Protein AF-A0A960JCK6-F1 (afdb_monomer)

Radius of gyration: 16.98 Å; Cα contacts (8 Å, |Δi|>4): 21; chains: 1; bounding box: 39×39×42 Å

Mean predicted aligned error: 6.59 Å

Structure (mmCIF, N/CA/C/O backbone):
data_AF-A0A960JCK6-F1
#
_entry.id   AF-A0A960JCK6-F1
#
loop_
_atom_site.group_PDB
_atom_site.id
_atom_site.type_symbol
_atom_site.label_atom_id
_atom_site.label_alt_id
_atom_site.label_comp_id
_atom_site.label_asym_id
_atom_site.label_entity_id
_atom_site.label_seq_id
_atom_site.pdbx_PDB_ins_code
_atom_site.Cartn_x
_atom_site.Cartn_y
_atom_site.Cartn_z
_atom_site.occupancy
_atom_site.B_iso_or_equiv
_atom_site.auth_seq_id
_atom_site.auth_comp_id
_atom_site.auth_asym_id
_atom_site.auth_atom_id
_atom_site.pdbx_PDB_model_num
ATOM 1 N N . GLY A 1 1 ? 5.271 -8.496 2.445 1.00 54.75 1 GLY A N 1
ATOM 2 C CA . GLY A 1 1 ? 4.261 -7.674 1.749 1.00 54.75 1 GLY A CA 1
ATOM 3 C C . GLY A 1 1 ? 3.619 -6.722 2.736 1.00 54.75 1 GLY A C 1
ATOM 4 O O . GLY A 1 1 ? 3.195 -7.173 3.793 1.00 54.75 1 GLY A O 1
ATOM 5 N N . GLY A 1 2 ? 3.574 -5.426 2.420 1.00 64.94 2 GLY A N 1
ATOM 6 C CA . GLY A 1 2 ? 3.132 -4.373 3.348 1.00 64.94 2 GLY A CA 1
ATOM 7 C C . GLY A 1 2 ? 1.723 -4.551 3.928 1.00 64.94 2 GLY A C 1
ATOM 8 O O . GLY A 1 2 ? 1.446 -4.055 5.013 1.00 64.94 2 GLY A O 1
ATOM 9 N N . PHE A 1 3 ? 0.857 -5.324 3.264 1.00 74.56 3 PHE A N 1
ATOM 10 C CA . PHE A 1 3 ? -0.525 -5.545 3.699 1.00 74.56 3 PHE A CA 1
ATOM 11 C C . PHE A 1 3 ? -0.650 -6.280 5.047 1.00 74.56 3 PHE A C 1
ATOM 13 O O . PHE A 1 3 ? -1.605 -6.036 5.779 1.00 74.56 3 PHE A O 1
ATOM 20 N N . LEU A 1 4 ? 0.310 -7.148 5.395 1.00 80.81 4 LEU A N 1
ATOM 21 C CA . LEU A 1 4 ? 0.313 -7.886 6.667 1.00 80.81 4 LEU A CA 1
ATOM 22 C C . LEU A 1 4 ? 0.903 -7.075 7.827 1.00 80.81 4 LEU A C 1
ATOM 24 O O . LEU A 1 4 ? 0.670 -7.412 8.985 1.00 80.81 4 LEU A O 1
ATOM 28 N N . ILE A 1 5 ? 1.631 -5.994 7.531 1.00 83.44 5 ILE A N 1
ATOM 29 C CA . ILE A 1 5 ? 2.312 -5.181 8.546 1.00 83.44 5 ILE A CA 1
ATOM 30 C C . ILE A 1 5 ? 1.287 -4.488 9.450 1.00 83.44 5 ILE A C 1
ATOM 32 O O . ILE A 1 5 ? 1.432 -4.509 10.668 1.00 83.44 5 ILE A O 1
ATOM 36 N N . VAL A 1 6 ? 0.217 -3.921 8.879 1.00 84.94 6 VAL A N 1
ATOM 37 C CA . VAL A 1 6 ? -0.813 -3.219 9.664 1.00 84.94 6 VAL A CA 1
ATOM 38 C C . VAL A 1 6 ? -1.574 -4.171 10.601 1.00 84.94 6 VAL A C 1
ATOM 40 O O . VAL A 1 6 ? -1.620 -3.878 11.795 1.00 84.94 6 VAL A O 1
ATOM 43 N N . PRO A 1 7 ? -2.130 -5.316 10.144 1.00 80.69 7 PRO A N 1
ATOM 44 C CA . PRO A 1 7 ? -2.748 -6.291 11.041 1.00 80.69 7 PRO A CA 1
ATOM 45 C C . PRO A 1 7 ? -1.791 -6.812 12.114 1.00 80.69 7 PRO A C 1
ATOM 47 O O . PRO A 1 7 ? -2.201 -6.923 13.262 1.00 80.69 7 PRO A O 1
ATOM 50 N N . ALA A 1 8 ? -0.524 -7.081 11.776 1.00 86.00 8 ALA A N 1
ATOM 51 C CA . ALA A 1 8 ? 0.463 -7.541 12.750 1.00 86.00 8 ALA A CA 1
ATOM 52 C C . ALA A 1 8 ? 0.708 -6.494 13.850 1.00 86.00 8 ALA A C 1
ATOM 54 O O . ALA A 1 8 ? 0.645 -6.822 15.031 1.00 86.00 8 ALA A O 1
ATOM 55 N N . LEU A 1 9 ? 0.905 -5.221 13.491 1.00 82.19 9 LEU A N 1
ATOM 56 C CA . LEU A 1 9 ? 1.104 -4.142 14.468 1.00 82.19 9 LEU A CA 1
ATOM 57 C C . LEU A 1 9 ? -0.139 -3.888 15.336 1.00 82.19 9 LEU A C 1
ATOM 59 O O . LEU A 1 9 ? -0.013 -3.598 16.523 1.00 82.19 9 LEU A O 1
ATOM 63 N N . VAL A 1 10 ? -1.341 -4.006 14.769 1.00 84.62 10 VAL A N 1
ATOM 64 C CA . VAL A 1 10 ? -2.588 -3.778 15.514 1.00 84.62 10 VAL A CA 1
ATOM 65 C C . VAL A 1 10 ? -2.921 -4.959 16.428 1.00 84.62 10 VAL A C 1
ATOM 67 O O . VAL A 1 10 ? -3.255 -4.751 17.589 1.00 84.62 10 VAL A O 1
ATOM 70 N N . LEU A 1 11 ? -2.838 -6.193 15.924 1.00 84.44 11 LEU A N 1
ATOM 71 C CA . LEU A 1 11 ? -3.265 -7.391 16.654 1.00 84.44 11 LEU A CA 1
ATOM 72 C C . LEU A 1 11 ? -2.204 -7.904 17.632 1.00 84.44 11 LEU A C 1
ATOM 74 O O . LEU A 1 11 ? -2.568 -8.417 18.683 1.00 84.44 11 LEU A O 1
ATOM 78 N N . LEU A 1 12 ? -0.914 -7.781 17.297 1.00 86.75 12 LEU A N 1
ATOM 79 C CA . LEU A 1 12 ? 0.179 -8.312 18.122 1.00 86.75 12 LEU A CA 1
ATOM 80 C C . LEU A 1 12 ? 0.794 -7.246 19.029 1.00 86.75 12 LEU A C 1
ATOM 82 O O . LEU A 1 12 ? 1.090 -7.530 20.183 1.00 86.75 12 LEU A O 1
ATOM 86 N N . ALA A 1 13 ? 0.991 -6.026 18.519 1.00 83.62 13 ALA A N 1
ATOM 87 C CA . ALA A 1 13 ? 1.618 -4.941 19.280 1.00 83.62 13 ALA A CA 1
ATOM 88 C C . ALA A 1 13 ? 0.604 -3.982 19.935 1.00 83.62 13 ALA A C 1
ATOM 90 O O . ALA A 1 13 ? 1.010 -3.058 20.636 1.00 83.62 13 ALA A O 1
ATOM 91 N N . GLY A 1 14 ? -0.703 -4.178 19.713 1.00 82.00 14 GLY A N 1
ATOM 92 C CA . GLY A 1 14 ? -1.766 -3.376 20.334 1.00 82.00 14 GLY A CA 1
ATOM 93 C C . GLY A 1 14 ? -1.755 -1.897 19.934 1.00 82.00 14 GLY A C 1
ATOM 94 O O . GLY A 1 14 ? -2.325 -1.060 20.633 1.00 82.00 14 GLY A O 1
ATOM 95 N N . ILE A 1 15 ? -1.083 -1.548 18.833 1.00 84.19 15 ILE A N 1
ATOM 96 C CA . ILE A 1 15 ? -0.932 -0.159 18.400 1.00 84.19 15 ILE A CA 1
ATOM 97 C C . ILE A 1 15 ? -2.224 0.307 17.729 1.00 84.19 15 ILE A C 1
ATOM 99 O O . ILE A 1 15 ? -2.820 -0.393 16.909 1.00 84.19 15 ILE A O 1
ATOM 103 N N . ASP A 1 16 ? -2.617 1.541 18.033 1.00 85.12 16 ASP A N 1
ATOM 104 C CA . ASP A 1 16 ? -3.740 2.216 17.394 1.00 85.12 16 ASP A CA 1
ATOM 105 C C . ASP A 1 16 ? -3.679 2.125 15.862 1.00 85.12 16 ASP A C 1
ATOM 107 O O . ASP A 1 16 ? -2.649 2.416 15.244 1.00 85.12 16 ASP A O 1
ATOM 111 N N . THR A 1 17 ? -4.805 1.786 15.225 1.00 81.69 17 THR A N 1
ATOM 112 C CA . THR A 1 17 ? -4.846 1.503 13.776 1.00 81.69 17 THR A CA 1
ATOM 113 C C . THR A 1 17 ? -4.312 2.677 12.948 1.00 81.69 17 THR A C 1
ATOM 115 O O . THR A 1 17 ? -3.588 2.465 11.979 1.00 81.69 17 THR A O 1
ATOM 118 N N . LYS A 1 18 ? -4.595 3.926 13.346 1.00 81.19 18 LYS A N 1
ATOM 119 C CA . LYS A 1 18 ? -4.090 5.123 12.647 1.00 81.19 18 LYS A CA 1
ATOM 120 C C . LYS A 1 18 ? -2.560 5.228 12.689 1.00 81.19 18 LYS A C 1
ATOM 122 O O . LYS A 1 18 ? -1.94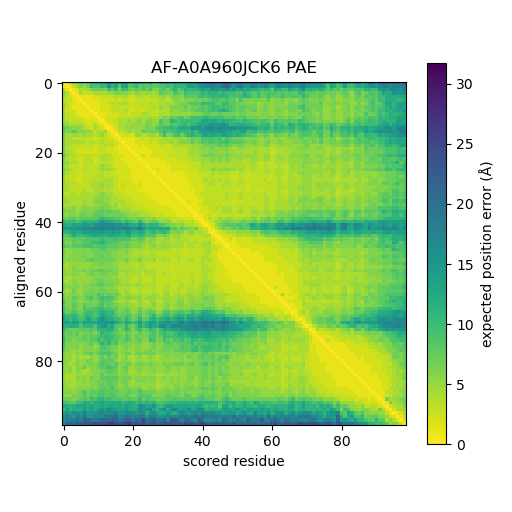3 5.548 11.676 1.00 81.19 18 LYS A O 1
ATOM 127 N N . LYS A 1 19 ? -1.947 4.930 13.839 1.00 86.38 19 LYS A N 1
ATOM 128 C CA . LYS A 1 19 ? -0.485 4.961 14.013 1.00 86.38 19 LYS A CA 1
ATOM 129 C C . LYS A 1 19 ? 0.180 3.818 13.246 1.00 86.38 19 LYS A C 1
ATOM 131 O O . LYS A 1 19 ? 1.171 4.043 12.556 1.00 86.38 19 LYS A O 1
ATOM 136 N N . ALA A 1 20 ? -0.407 2.621 13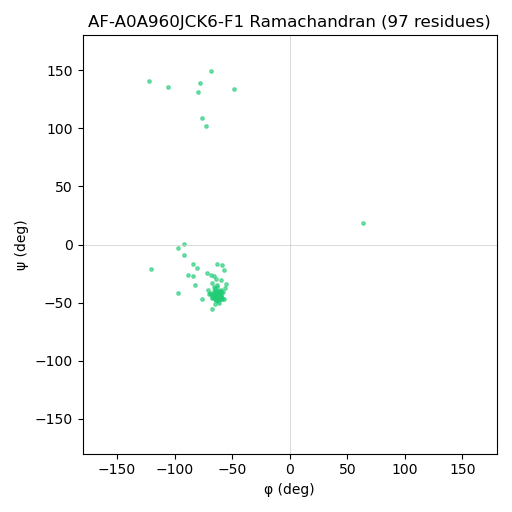.307 1.00 87.12 20 ALA A N 1
ATOM 137 C CA . ALA A 1 20 ? 0.070 1.452 12.571 1.00 87.12 20 ALA A CA 1
ATOM 138 C C . ALA A 1 20 ? 0.066 1.685 11.049 1.00 87.12 20 ALA A C 1
ATOM 140 O O . ALA A 1 20 ? 1.035 1.341 10.371 1.00 87.12 20 ALA A O 1
ATOM 141 N N . VAL A 1 21 ? -0.980 2.329 10.516 1.00 85.81 21 VAL A N 1
ATOM 142 C CA . VAL A 1 21 ? -1.041 2.712 9.096 1.00 85.81 21 VAL A CA 1
ATOM 143 C C . VAL A 1 21 ? 0.090 3.679 8.743 1.00 85.81 21 VAL A C 1
ATOM 145 O O . VAL A 1 21 ? 0.836 3.399 7.808 1.00 85.81 21 VAL A O 1
ATOM 148 N N . GLY A 1 22 ? 0.285 4.756 9.511 1.00 86.56 22 GLY A N 1
ATOM 149 C CA . GLY A 1 22 ? 1.366 5.720 9.261 1.00 86.56 22 GLY A CA 1
ATOM 150 C C . GLY A 1 22 ? 2.760 5.080 9.248 1.00 86.56 22 GLY A C 1
ATOM 151 O O . GLY A 1 22 ? 3.525 5.286 8.308 1.00 86.56 22 GLY A O 1
ATOM 152 N N . ALA A 1 23 ? 3.061 4.232 10.236 1.00 88.75 23 ALA A N 1
ATOM 153 C CA . ALA A 1 23 ? 4.330 3.504 10.296 1.00 88.75 23 ALA A CA 1
ATOM 154 C C . ALA A 1 23 ? 4.516 2.561 9.093 1.00 88.75 23 ALA A C 1
ATOM 156 O O . ALA A 1 23 ? 5.588 2.519 8.488 1.00 88.75 23 ALA A O 1
ATOM 157 N N . SER A 1 24 ? 3.459 1.843 8.700 1.00 87.62 24 SER A N 1
ATOM 158 C CA . SER A 1 24 ? 3.510 0.937 7.548 1.00 87.62 24 SER A CA 1
ATOM 159 C C . SER A 1 24 ? 3.772 1.668 6.230 1.00 87.62 24 SER A C 1
ATOM 161 O O . SER A 1 24 ? 4.524 1.158 5.405 1.00 87.62 24 SER A O 1
ATOM 163 N N . LEU A 1 25 ? 3.223 2.876 6.045 1.00 89.69 25 LEU A N 1
ATOM 164 C CA . LEU A 1 25 ? 3.456 3.684 4.846 1.00 89.69 25 LEU A CA 1
ATOM 165 C C . LEU A 1 25 ? 4.930 4.077 4.718 1.00 89.69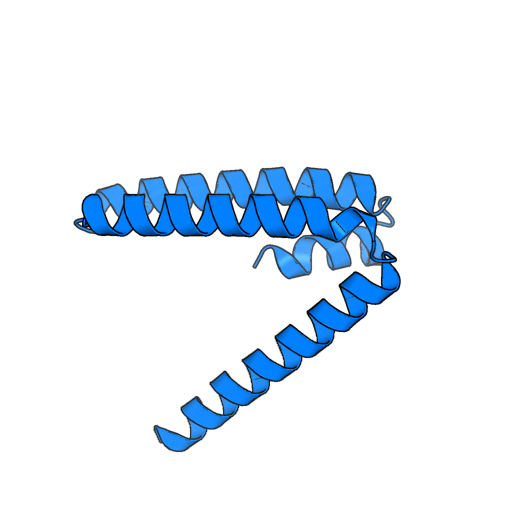 25 LEU A C 1
ATOM 167 O O . LEU A 1 25 ? 5.486 3.970 3.627 1.00 89.69 25 LEU A O 1
ATOM 171 N N . GLY A 1 26 ? 5.581 4.447 5.825 1.00 91.50 26 GLY A N 1
ATOM 172 C CA . GLY A 1 26 ? 7.021 4.716 5.840 1.00 91.50 26 GLY A CA 1
ATOM 173 C C . GLY A 1 26 ? 7.847 3.492 5.436 1.00 91.50 26 GLY A C 1
ATOM 174 O O . GLY A 1 26 ? 8.723 3.590 4.577 1.00 91.50 26 GLY A O 1
ATOM 175 N N . ILE A 1 27 ? 7.518 2.317 5.987 1.00 90.62 27 ILE A N 1
ATOM 176 C CA . ILE A 1 27 ? 8.189 1.052 5.642 1.00 90.62 27 ILE A CA 1
ATOM 177 C C . ILE A 1 27 ? 7.988 0.706 4.160 1.00 90.62 27 ILE A C 1
ATOM 179 O O . ILE A 1 27 ? 8.939 0.337 3.473 1.00 90.62 27 ILE A O 1
ATOM 183 N N . ILE A 1 28 ? 6.760 0.833 3.647 1.00 90.75 28 ILE A N 1
ATOM 184 C CA . ILE A 1 28 ? 6.433 0.552 2.243 1.00 90.75 28 ILE A CA 1
ATOM 185 C C . ILE A 1 28 ? 7.181 1.510 1.311 1.00 90.75 28 ILE A C 1
ATOM 187 O O . ILE A 1 28 ? 7.735 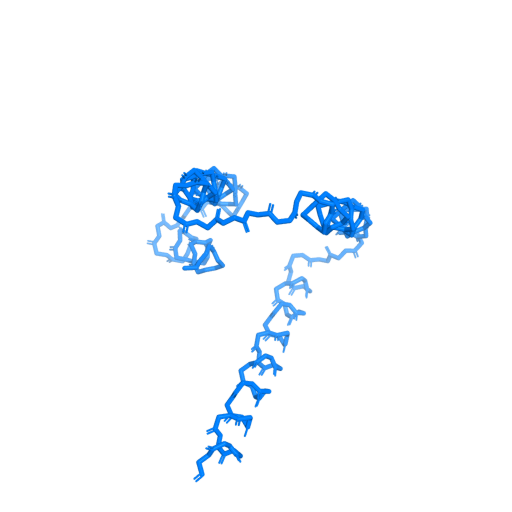1.056 0.309 1.00 90.75 28 ILE A O 1
ATOM 191 N N . ALA A 1 29 ? 7.231 2.803 1.637 1.00 92.25 29 ALA A N 1
ATOM 192 C CA . ALA A 1 29 ? 7.950 3.799 0.850 1.00 92.25 29 ALA A CA 1
ATOM 193 C C . ALA A 1 29 ? 9.451 3.486 0.790 1.00 92.25 29 ALA A C 1
ATOM 195 O O . ALA A 1 29 ? 10.022 3.443 -0.298 1.00 92.25 29 ALA A O 1
ATOM 196 N N . LEU A 1 30 ? 10.067 3.179 1.937 1.00 94.50 30 LEU A N 1
ATOM 197 C CA . LEU A 1 30 ? 11.483 2.823 2.008 1.00 94.50 30 LEU A CA 1
ATOM 198 C C . LEU A 1 30 ? 11.790 1.553 1.203 1.00 94.50 30 LEU A C 1
ATOM 200 O O . LEU A 1 30 ? 12.730 1.534 0.413 1.00 94.50 30 LEU A O 1
ATOM 204 N N . ASN A 1 31 ? 10.969 0.511 1.354 1.00 92.50 31 ASN A N 1
ATOM 205 C CA . ASN A 1 31 ? 11.147 -0.744 0.626 1.00 92.50 31 ASN A CA 1
ATOM 206 C C . ASN A 1 31 ? 10.964 -0.565 -0.890 1.00 92.50 31 ASN A C 1
ATOM 208 O O . ASN A 1 31 ? 11.694 -1.159 -1.677 1.00 92.50 31 ASN A O 1
ATOM 212 N N . SER A 1 32 ? 10.015 0.277 -1.307 1.00 91.50 32 SER A N 1
ATOM 213 C CA . SER A 1 32 ? 9.785 0.581 -2.725 1.00 91.50 32 SER A CA 1
ATOM 214 C C . SER A 1 32 ? 10.937 1.392 -3.319 1.00 91.50 32 SER A C 1
ATOM 216 O O . SER A 1 32 ? 11.390 1.084 -4.417 1.00 91.50 32 SER A O 1
ATOM 218 N N . ALA A 1 33 ? 11.458 2.381 -2.585 1.00 94.25 33 ALA A N 1
ATOM 219 C CA . ALA A 1 33 ? 12.617 3.167 -3.004 1.00 94.25 33 ALA A CA 1
ATOM 220 C C . ALA A 1 33 ? 13.878 2.299 -3.123 1.00 94.25 33 ALA A C 1
ATOM 222 O O . ALA A 1 33 ? 14.576 2.372 -4.132 1.00 94.25 33 ALA A O 1
ATOM 223 N N . ALA A 1 34 ? 14.139 1.434 -2.139 1.00 94.12 34 ALA A N 1
ATOM 224 C CA . ALA A 1 34 ? 15.243 0.478 -2.192 1.00 94.12 34 ALA A CA 1
ATOM 225 C C . ALA A 1 34 ? 15.085 -0.511 -3.360 1.00 94.12 34 ALA A C 1
ATOM 227 O O . ALA A 1 34 ? 16.051 -0.777 -4.072 1.00 94.12 34 ALA A O 1
ATOM 228 N N . GLY A 1 35 ? 13.866 -1.007 -3.603 1.00 91.88 35 GLY A N 1
ATOM 229 C CA . GLY A 1 35 ? 13.558 -1.880 -4.738 1.00 91.88 35 GLY A CA 1
ATOM 230 C C . GLY A 1 35 ? 13.781 -1.204 -6.093 1.00 91.88 35 GLY A C 1
ATOM 231 O O . GLY A 1 35 ? 14.391 -1.800 -6.978 1.00 91.88 35 GLY A O 1
ATOM 232 N N . LEU A 1 36 ? 13.358 0.056 -6.243 1.00 91.25 36 LEU A N 1
ATOM 233 C CA . LEU A 1 36 ? 13.602 0.849 -7.451 1.00 91.25 36 LEU A CA 1
ATOM 234 C C . LEU A 1 36 ? 15.097 1.123 -7.649 1.00 91.25 36 LEU A C 1
ATOM 236 O O . LEU A 1 36 ? 15.618 0.916 -8.742 1.00 91.25 36 LEU A O 1
ATOM 240 N N . ALA A 1 37 ? 15.800 1.542 -6.593 1.00 92.81 37 ALA A N 1
ATOM 241 C CA . ALA A 1 37 ? 17.241 1.777 -6.632 1.00 92.81 37 ALA A CA 1
ATOM 242 C C . ALA A 1 37 ? 18.018 0.506 -7.003 1.00 92.81 37 ALA A C 1
ATOM 244 O O . ALA A 1 37 ? 18.970 0.575 -7.779 1.00 92.81 37 ALA A O 1
ATOM 245 N N . GLY A 1 38 ? 17.587 -0.649 -6.490 1.00 92.00 38 GLY A N 1
ATOM 246 C CA . GLY A 1 38 ? 18.104 -1.952 -6.890 1.00 92.00 38 GLY A CA 1
ATOM 247 C C . GLY A 1 38 ? 17.846 -2.233 -8.367 1.00 92.00 38 GLY A C 1
ATOM 248 O O . GLY A 1 38 ? 18.774 -2.595 -9.083 1.00 92.00 38 GLY A O 1
ATOM 249 N N . GLN A 1 39 ? 16.623 -2.005 -8.858 1.00 89.31 39 GLN A N 1
ATOM 250 C CA . GLN A 1 39 ? 16.309 -2.301 -10.256 1.00 89.31 39 GLN A CA 1
ATOM 251 C C . GLN A 1 39 ? 17.025 -1.413 -11.268 1.00 89.31 39 GLN A C 1
ATOM 253 O O . GLN A 1 39 ? 17.441 -1.902 -12.313 1.00 89.31 39 GLN A O 1
ATOM 258 N N . LEU A 1 40 ? 17.275 -0.148 -10.932 1.00 88.69 40 LEU A N 1
ATOM 259 C CA . LEU A 1 40 ? 18.069 0.751 -11.774 1.00 88.69 40 LEU A CA 1
ATOM 260 C C . LEU A 1 40 ? 19.498 0.240 -12.032 1.00 88.69 40 LEU A C 1
ATOM 262 O O . LEU A 1 40 ? 20.159 0.723 -12.948 1.00 88.69 40 LEU A O 1
ATOM 266 N N . ARG A 1 41 ? 19.999 -0.708 -11.226 1.00 85.00 41 ARG A N 1
ATOM 267 C CA . ARG A 1 41 ? 21.325 -1.317 -11.404 1.00 85.00 41 ARG A CA 1
ATOM 268 C C . ARG A 1 41 ? 21.329 -2.535 -12.322 1.00 85.00 41 ARG A C 1
ATOM 270 O O . ARG A 1 41 ? 22.374 -2.815 -12.899 1.00 85.00 41 ARG A O 1
ATOM 277 N N . TYR A 1 42 ? 20.212 -3.251 -12.443 1.00 79.56 42 TYR A N 1
ATOM 278 C CA . TYR A 1 42 ? 20.171 -4.564 -13.101 1.00 79.56 42 TYR A CA 1
ATOM 279 C C . TYR A 1 42 ? 19.226 -4.635 -14.304 1.00 79.56 42 TYR A C 1
ATOM 281 O O . TYR A 1 42 ? 19.412 -5.506 -15.150 1.00 79.56 42 TYR A O 1
ATOM 289 N N . ALA A 1 43 ? 18.246 -3.736 -14.412 1.00 81.81 43 ALA A N 1
ATOM 290 C CA . ALA A 1 43 ? 17.281 -3.723 -15.504 1.00 81.81 43 ALA A CA 1
ATOM 291 C C . ALA A 1 43 ? 17.287 -2.391 -16.257 1.00 81.81 43 ALA A C 1
ATOM 293 O O . ALA A 1 43 ? 17.343 -1.307 -15.675 1.00 81.81 43 ALA A O 1
ATOM 294 N N . THR A 1 44 ? 17.154 -2.479 -17.578 1.00 84.69 44 THR A N 1
ATOM 295 C CA . THR A 1 44 ? 16.800 -1.344 -18.429 1.00 84.69 44 THR A CA 1
ATOM 296 C C . THR A 1 44 ? 15.310 -1.063 -18.269 1.00 84.69 44 THR A C 1
ATOM 298 O O . THR A 1 44 ? 14.482 -1.853 -18.724 1.00 84.69 44 THR A O 1
ATOM 301 N N . LEU A 1 45 ? 14.961 0.042 -17.609 1.00 86.25 45 LEU A N 1
ATOM 302 C CA . LEU A 1 45 ? 13.576 0.497 -17.537 1.00 86.25 45 LEU A CA 1
ATOM 303 C C . LEU A 1 45 ? 13.183 1.228 -18.820 1.00 86.25 45 LEU A C 1
ATOM 305 O O . LEU A 1 45 ? 13.864 2.159 -19.250 1.00 86.25 45 LEU A O 1
ATOM 309 N N . ASP A 1 46 ? 12.034 0.852 -19.375 1.00 91.81 46 ASP A N 1
ATOM 310 C CA . ASP A 1 46 ? 11.320 1.702 -20.320 1.00 91.81 46 ASP A CA 1
ATOM 311 C C . ASP A 1 46 ? 10.687 2.864 -19.542 1.00 91.81 46 ASP A C 1
ATOM 313 O O . ASP A 1 46 ? 9.685 2.708 -18.834 1.00 91.81 46 ASP A O 1
ATOM 317 N N . TRP A 1 47 ? 11.320 4.032 -19.624 1.00 89.88 47 TRP A N 1
ATOM 318 C CA . TRP A 1 47 ? 10.890 5.224 -18.900 1.00 89.88 47 TRP A CA 1
ATOM 319 C C . TRP A 1 47 ? 9.532 5.749 -19.362 1.00 89.88 47 TRP A C 1
ATOM 321 O O . TRP A 1 47 ? 8.820 6.338 -18.548 1.00 89.88 47 TRP A O 1
ATOM 331 N N . THR A 1 48 ? 9.145 5.498 -20.613 1.00 94.44 48 THR A N 1
ATOM 332 C CA . THR A 1 48 ? 7.841 5.902 -21.146 1.00 94.44 48 THR A CA 1
ATOM 333 C C . THR A 1 48 ? 6.744 5.100 -20.460 1.00 94.44 48 THR A C 1
ATOM 335 O O . THR A 1 48 ? 5.889 5.676 -19.787 1.00 94.44 48 THR A O 1
ATOM 338 N N . LEU A 1 49 ? 6.839 3.766 -20.511 1.00 94.00 49 LEU A N 1
ATOM 339 C CA . LEU A 1 49 ? 5.872 2.880 -19.860 1.00 94.00 49 LEU A CA 1
ATOM 340 C C . LEU A 1 49 ? 5.833 3.103 -18.342 1.00 94.00 49 LEU A C 1
ATOM 342 O O . LEU A 1 49 ? 4.767 3.108 -17.727 1.00 94.00 49 LEU A O 1
ATOM 346 N N . THR A 1 50 ? 6.998 3.316 -17.726 1.00 92.44 50 THR A N 1
ATOM 347 C CA . THR A 1 50 ? 7.101 3.563 -16.282 1.00 92.44 50 THR A CA 1
ATOM 348 C C . THR A 1 50 ? 6.363 4.837 -15.876 1.00 92.44 50 THR A C 1
ATOM 350 O O . THR A 1 50 ? 5.637 4.833 -14.880 1.00 92.44 50 THR A O 1
ATOM 353 N N . LEU A 1 51 ? 6.522 5.926 -16.635 1.00 94.19 51 LEU A N 1
ATOM 354 C CA . LEU A 1 51 ? 5.844 7.192 -16.358 1.00 94.19 51 LEU A CA 1
ATOM 355 C C . LEU A 1 51 ? 4.337 7.095 -16.598 1.00 94.19 51 LEU A C 1
ATOM 357 O O . LEU A 1 51 ? 3.568 7.559 -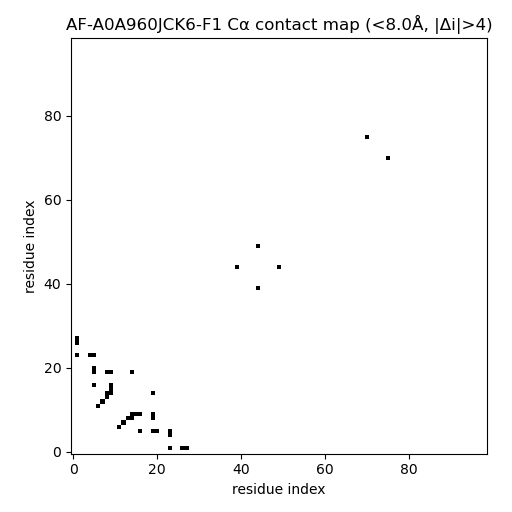15.758 1.00 94.19 51 LEU A O 1
ATOM 361 N N . GLU A 1 52 ? 3.902 6.456 -17.683 1.00 96.50 52 GLU A N 1
ATOM 362 C CA . GLU A 1 52 ? 2.478 6.226 -17.954 1.00 96.50 52 GLU A CA 1
ATOM 363 C C . GLU A 1 52 ? 1.818 5.421 -16.829 1.00 96.50 52 GLU A C 1
ATOM 365 O O . GLU A 1 52 ? 0.765 5.805 -16.308 1.00 96.50 52 GLU A O 1
ATOM 370 N N . PHE A 1 53 ? 2.474 4.346 -16.387 1.00 95.69 53 PHE A N 1
ATOM 371 C CA . PHE A 1 53 ? 1.984 3.515 -15.294 1.00 95.69 53 PHE A CA 1
ATOM 372 C C . PHE A 1 53 ? 1.954 4.274 -13.963 1.00 95.69 53 PHE A C 1
ATOM 374 O O . PHE A 1 53 ? 0.991 4.158 -13.202 1.00 95.69 53 PHE A O 1
ATOM 381 N N . LEU A 1 54 ? 2.974 5.094 -13.686 1.00 94.75 54 LEU A N 1
ATOM 382 C CA . LEU A 1 54 ? 3.015 5.950 -12.501 1.00 94.75 54 LEU A CA 1
ATOM 383 C C . LEU A 1 54 ? 1.856 6.954 -12.499 1.00 94.75 54 LEU A C 1
ATOM 385 O O . LEU A 1 54 ? 1.180 7.103 -11.482 1.00 94.75 54 LEU A O 1
ATOM 389 N N . LEU A 1 55 ? 1.595 7.615 -13.628 1.00 96.75 55 LEU A N 1
ATOM 390 C CA . LEU A 1 55 ? 0.491 8.566 -13.760 1.00 96.75 55 LEU A CA 1
ATOM 391 C C . LEU A 1 55 ? -0.863 7.882 -13.554 1.00 96.75 55 LEU A C 1
ATOM 393 O O . LEU A 1 55 ? -1.688 8.384 -12.787 1.00 96.75 55 LEU A O 1
ATOM 397 N N . ALA A 1 56 ? -1.073 6.714 -14.166 1.00 96.94 56 ALA A N 1
ATOM 398 C CA . ALA A 1 56 ? -2.285 5.924 -13.971 1.00 96.94 56 ALA A CA 1
ATOM 399 C C . ALA A 1 56 ? -2.466 5.504 -12.501 1.00 96.94 56 ALA A C 1
ATOM 401 O O . ALA A 1 56 ? -3.559 5.635 -11.944 1.00 96.94 56 ALA A O 1
ATOM 402 N N . ALA A 1 57 ? -1.390 5.063 -11.841 1.00 94.94 57 ALA A N 1
ATOM 403 C CA . ALA A 1 57 ? -1.408 4.681 -10.432 1.00 94.94 57 ALA A CA 1
ATOM 404 C C . ALA A 1 57 ? -1.728 5.870 -9.509 1.00 94.94 57 ALA A C 1
ATOM 406 O O . ALA A 1 57 ? -2.551 5.736 -8.600 1.00 94.94 57 ALA A O 1
ATOM 407 N N . LEU A 1 58 ? -1.128 7.041 -9.748 1.00 95.94 58 LEU A N 1
ATOM 408 C CA . LEU A 1 58 ? -1.396 8.261 -8.978 1.00 95.94 58 LEU A CA 1
ATOM 409 C C . LEU A 1 58 ? -2.833 8.758 -9.179 1.00 95.94 58 LEU A C 1
ATOM 411 O O . LEU A 1 58 ? -3.494 9.126 -8.205 1.00 95.94 58 LEU A O 1
ATOM 415 N N . ALA A 1 59 ? -3.343 8.718 -10.412 1.00 96.62 59 ALA A N 1
ATOM 416 C CA . ALA A 1 59 ? -4.729 9.065 -10.710 1.00 96.62 59 ALA A CA 1
ATOM 417 C C . ALA A 1 59 ? -5.707 8.121 -9.991 1.00 96.62 59 ALA A C 1
ATOM 419 O O . ALA A 1 59 ? -6.615 8.581 -9.292 1.00 96.62 59 ALA A O 1
ATOM 420 N N . GLY A 1 60 ? -5.481 6.807 -10.082 1.00 95.12 60 GLY A N 1
ATOM 421 C CA . GLY A 1 60 ? -6.278 5.800 -9.381 1.00 95.12 60 GLY A CA 1
ATOM 422 C C . GLY A 1 60 ? -6.235 5.963 -7.859 1.00 95.12 60 GLY A C 1
ATOM 423 O O . GLY A 1 60 ? -7.275 5.907 -7.201 1.00 95.12 60 GLY A O 1
ATOM 424 N N . MET A 1 61 ? -5.057 6.248 -7.292 1.00 92.75 61 MET A N 1
ATOM 425 C CA . MET A 1 61 ? -4.891 6.528 -5.863 1.00 92.75 61 MET A CA 1
ATOM 426 C C . MET A 1 61 ? -5.677 7.771 -5.436 1.00 92.75 61 MET A C 1
ATOM 428 O O . MET A 1 61 ? -6.370 7.733 -4.421 1.00 92.75 61 MET A O 1
ATOM 432 N N . GLY A 1 62 ? -5.604 8.858 -6.208 1.00 93.25 62 GLY A N 1
ATOM 433 C CA . GLY A 1 62 ? -6.330 10.096 -5.922 1.00 93.25 62 GLY A CA 1
ATOM 434 C C . GLY A 1 62 ? -7.850 9.916 -5.958 1.00 93.25 62 GLY A C 1
ATOM 435 O O . GLY A 1 62 ? -8.553 10.409 -5.071 1.00 93.25 62 GLY A O 1
ATOM 436 N N . LEU A 1 63 ? -8.360 9.173 -6.945 1.00 93.12 63 LEU A N 1
ATOM 437 C CA . LEU A 1 63 ? -9.781 8.826 -7.041 1.00 93.12 63 LEU A CA 1
ATOM 438 C C . LEU A 1 63 ? -10.217 7.943 -5.867 1.00 93.12 63 LEU A C 1
ATOM 440 O O . LEU A 1 63 ? -11.200 8.253 -5.192 1.00 93.12 63 LEU A O 1
ATOM 444 N N . GLY A 1 64 ? -9.447 6.900 -5.555 1.00 88.38 64 GLY A N 1
ATOM 445 C CA . GLY A 1 64 ? -9.718 6.020 -4.419 1.00 88.38 64 GLY A CA 1
ATOM 446 C C . GLY A 1 64 ? -9.696 6.758 -3.076 1.00 88.38 64 GLY A C 1
ATOM 447 O O . GLY A 1 64 ? -10.574 6.547 -2.240 1.00 88.38 64 GLY A O 1
ATOM 448 N N . ALA A 1 65 ? -8.750 7.682 -2.884 1.00 87.31 65 ALA A N 1
ATOM 449 C CA . ALA A 1 65 ? -8.653 8.500 -1.677 1.00 87.31 65 ALA A CA 1
ATOM 450 C C . ALA A 1 65 ? -9.885 9.391 -1.475 1.00 87.31 65 ALA A C 1
ATOM 452 O O . ALA A 1 65 ? -10.385 9.498 -0.355 1.00 87.31 65 ALA A O 1
ATOM 453 N N . ARG A 1 66 ? -10.423 9.974 -2.555 1.00 87.50 66 ARG A N 1
ATOM 454 C CA . ARG A 1 66 ? -11.673 10.747 -2.503 1.00 87.50 66 ARG A CA 1
ATOM 455 C C . ARG A 1 66 ? -12.879 9.890 -2.128 1.00 87.50 66 ARG A C 1
ATOM 457 O O . ARG A 1 66 ? -13.711 10.328 -1.340 1.00 87.50 66 ARG A O 1
ATOM 464 N N . MET A 1 67 ? -12.963 8.671 -2.655 1.00 85.50 67 MET A N 1
ATOM 465 C CA . MET A 1 67 ? -14.075 7.758 -2.368 1.00 85.50 67 MET A CA 1
ATOM 466 C C . MET A 1 67 ? -14.020 7.193 -0.940 1.00 85.50 67 MET A C 1
ATOM 468 O O . MET A 1 67 ? -15.059 6.849 -0.376 1.00 85.50 67 MET A O 1
ATOM 472 N N . MET A 1 68 ? -12.834 7.148 -0.322 1.00 78.56 68 MET A N 1
ATOM 473 C CA . MET A 1 68 ? -12.600 6.530 0.988 1.00 78.56 68 MET A CA 1
ATOM 474 C C . MET A 1 68 ? -13.426 7.151 2.126 1.00 78.56 68 MET A C 1
ATOM 476 O O . MET A 1 68 ? -13.813 6.436 3.047 1.00 78.56 68 MET A O 1
ATOM 480 N N . GLY A 1 69 ? -13.754 8.447 2.048 1.00 73.62 69 GLY A N 1
ATOM 481 C CA . GLY A 1 69 ? -14.551 9.144 3.068 1.00 73.62 69 GLY A CA 1
ATOM 482 C C . GLY A 1 69 ? -15.984 8.620 3.233 1.00 73.62 69 GLY A C 1
ATOM 483 O O . GLY A 1 69 ? -16.611 8.881 4.254 1.00 73.62 69 GLY A O 1
ATOM 484 N N . SER A 1 70 ? -16.492 7.859 2.259 1.00 73.94 70 SER A N 1
ATOM 485 C CA . SER A 1 70 ? -17.841 7.274 2.286 1.00 73.94 70 SER A CA 1
ATOM 486 C C . SER A 1 70 ? -17.906 5.860 2.885 1.00 73.94 70 SER A C 1
ATOM 488 O O . SER A 1 70 ? -18.997 5.347 3.131 1.00 73.94 70 SER A O 1
ATOM 490 N N . PHE A 1 71 ? -16.760 5.223 3.154 1.00 75.44 71 PHE A N 1
ATOM 491 C CA . PHE A 1 71 ? -16.698 3.837 3.622 1.00 75.44 71 PHE A CA 1
ATOM 492 C C . PHE A 1 71 ? -16.358 3.752 5.110 1.00 75.44 71 PHE A C 1
ATOM 494 O O . PHE A 1 71 ? -15.423 4.385 5.599 1.00 75.44 71 PHE A O 1
ATOM 501 N N . SER A 1 72 ? -17.073 2.894 5.8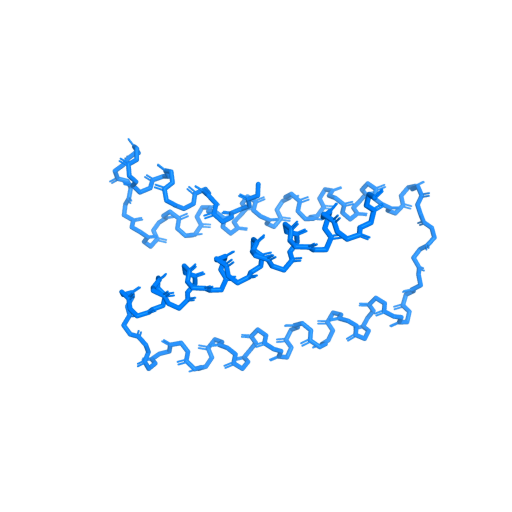43 1.00 82.12 72 SER A N 1
ATOM 502 C CA . SER A 1 72 ? -16.687 2.564 7.215 1.00 82.12 72 SER A CA 1
ATOM 503 C C . SER A 1 72 ? -15.379 1.749 7.230 1.00 82.12 72 SER A C 1
ATOM 505 O O . SER A 1 72 ? -15.139 0.949 6.316 1.00 82.12 72 SER A O 1
ATOM 507 N N . PRO A 1 73 ? -14.541 1.860 8.281 1.00 75.00 73 PRO A N 1
ATOM 508 C CA . PRO A 1 73 ? -13.306 1.077 8.394 1.00 75.00 73 PRO A CA 1
ATOM 509 C C . PRO A 1 73 ? -13.529 -0.440 8.285 1.00 75.00 73 PRO A C 1
ATOM 511 O O . PRO A 1 73 ? -12.698 -1.161 7.736 1.00 75.00 73 PRO A O 1
ATOM 514 N N . ALA A 1 74 ? -14.669 -0.931 8.782 1.00 80.00 74 ALA A N 1
ATOM 515 C CA . ALA A 1 74 ? -15.058 -2.335 8.680 1.00 80.00 74 ALA A CA 1
ATOM 516 C C . ALA A 1 74 ? -15.443 -2.735 7.244 1.00 80.00 74 ALA A C 1
ATOM 518 O O . ALA A 1 74 ? -15.075 -3.821 6.794 1.00 80.00 74 ALA A O 1
ATOM 519 N N . GLY A 1 75 ? -16.136 -1.856 6.511 1.00 84.00 75 GLY A N 1
ATOM 520 C CA . GLY A 1 75 ? -16.469 -2.066 5.102 1.00 84.00 75 GLY A CA 1
ATOM 521 C C . GLY A 1 75 ? -15.219 -2.166 4.233 1.00 84.00 75 GLY A C 1
ATOM 522 O O . GLY A 1 75 ? -15.086 -3.114 3.461 1.00 84.00 75 GLY A O 1
ATOM 523 N N . LEU A 1 76 ? -14.254 -1.263 4.435 1.00 80.75 76 LEU A N 1
ATOM 524 C CA . LEU A 1 76 ? -12.988 -1.275 3.700 1.00 80.75 76 LEU A CA 1
ATOM 525 C C . LEU A 1 76 ? -12.189 -2.562 3.958 1.00 80.75 76 LEU A C 1
ATOM 527 O O . LEU A 1 76 ? -11.697 -3.184 3.018 1.00 80.75 76 LEU A O 1
ATOM 531 N N . ARG A 1 77 ? -12.129 -3.015 5.220 1.00 80.00 77 ARG A N 1
ATOM 532 C CA . ARG A 1 77 ? -11.516 -4.305 5.584 1.00 80.00 77 ARG A CA 1
ATOM 533 C C . ARG A 1 77 ? -12.210 -5.488 4.904 1.00 80.00 77 ARG A C 1
ATOM 535 O O . ARG A 1 77 ? -11.526 -6.392 4.434 1.00 80.00 77 ARG A O 1
ATOM 542 N N . LYS A 1 78 ? -13.546 -5.483 4.832 1.00 85.62 78 LYS A N 1
ATOM 543 C CA . LYS A 1 78 ? -14.327 -6.555 4.194 1.00 85.62 78 LYS A CA 1
ATOM 544 C C . LYS A 1 78 ? -14.105 -6.599 2.679 1.00 85.62 78 LYS A C 1
ATOM 546 O O . LYS A 1 78 ? -13.868 -7.681 2.151 1.00 85.62 78 LYS A O 1
ATOM 551 N N . VAL A 1 79 ? -14.139 -5.453 1.995 1.00 87.88 79 VAL A N 1
ATOM 552 C CA . VAL A 1 79 ? -13.843 -5.370 0.551 1.00 87.88 79 VAL A CA 1
ATOM 553 C C . VAL A 1 79 ? -12.424 -5.859 0.277 1.00 87.88 79 VAL A C 1
ATOM 555 O O . VAL A 1 79 ? -12.224 -6.707 -0.584 1.00 87.88 79 VAL A O 1
ATOM 558 N N . PHE A 1 80 ? -11.452 -5.399 1.065 1.00 84.62 80 PHE A N 1
ATOM 559 C CA . PHE A 1 80 ? -10.066 -5.832 0.935 1.00 84.62 80 PHE A CA 1
ATOM 560 C C . PHE A 1 80 ? -9.901 -7.350 1.122 1.00 84.62 80 PHE A C 1
ATOM 562 O O . PHE A 1 80 ? -9.224 -7.991 0.321 1.00 84.62 80 PHE A O 1
ATOM 569 N N . ALA A 1 81 ? -10.557 -7.945 2.124 1.00 88.12 81 ALA A N 1
ATOM 570 C CA . ALA A 1 81 ? -10.523 -9.391 2.345 1.00 88.12 81 ALA A CA 1
ATOM 571 C C . ALA A 1 81 ? -11.087 -10.178 1.149 1.00 88.12 81 ALA A C 1
ATOM 573 O O . ALA A 1 81 ? -10.468 -11.146 0.710 1.00 88.12 81 ALA A O 1
ATOM 574 N N . TRP A 1 82 ? -12.215 -9.739 0.580 1.00 94.19 82 TRP A N 1
ATOM 575 C CA . TRP A 1 82 ? -12.779 -10.356 -0.625 1.00 94.19 82 TRP A CA 1
ATOM 576 C C . TRP A 1 82 ? -11.856 -10.232 -1.837 1.00 94.19 82 TRP A C 1
ATOM 578 O O . TRP A 1 82 ? -11.676 -11.214 -2.556 1.00 94.19 82 TRP A O 1
ATOM 588 N N . SER A 1 83 ? -11.214 -9.077 -2.034 1.00 90.62 83 SER A N 1
ATOM 589 C CA . SER A 1 83 ? -10.223 -8.901 -3.101 1.00 90.62 83 SER A CA 1
ATOM 590 C C . SER A 1 83 ? -9.045 -9.867 -2.954 1.00 90.62 83 SER A C 1
ATOM 592 O O . SER A 1 83 ? -8.608 -10.447 -3.944 1.00 90.62 83 SER A O 1
ATOM 594 N N . LEU A 1 84 ? -8.552 -10.094 -1.730 1.00 89.88 84 LEU A N 1
ATOM 595 C CA . LEU A 1 84 ? -7.479 -11.063 -1.486 1.00 89.88 84 LEU A CA 1
ATOM 596 C C . LEU A 1 84 ? -7.905 -12.500 -1.802 1.00 89.88 84 LEU A C 1
ATOM 598 O O . LEU A 1 84 ? -7.135 -13.229 -2.422 1.00 89.88 84 LEU A O 1
ATOM 602 N N . ILE A 1 85 ? -9.119 -12.900 -1.411 1.00 93.38 85 ILE A N 1
ATOM 603 C CA . ILE A 1 85 ? -9.662 -14.228 -1.738 1.00 93.38 85 ILE A CA 1
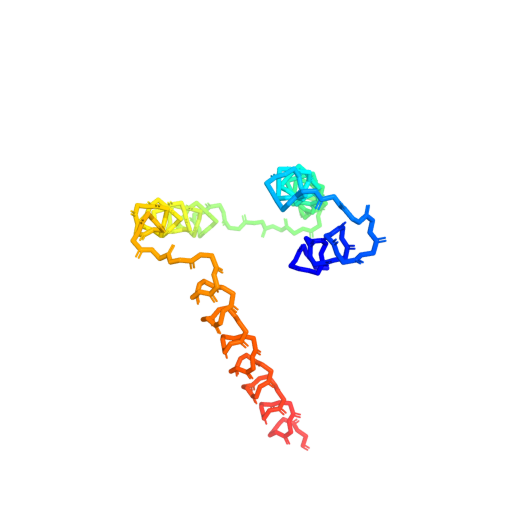ATOM 604 C C . ILE A 1 85 ? -9.767 -14.390 -3.257 1.00 93.38 85 ILE A C 1
ATOM 606 O O . ILE A 1 85 ? -9.329 -15.406 -3.789 1.00 93.38 85 ILE A O 1
ATOM 610 N N . ALA A 1 86 ? -10.282 -13.381 -3.965 1.00 95.31 86 ALA A N 1
ATOM 611 C CA . ALA A 1 86 ? -10.382 -13.411 -5.421 1.00 95.31 86 ALA A CA 1
ATOM 612 C C . ALA A 1 86 ? -9.005 -13.583 -6.082 1.00 95.31 86 ALA A C 1
ATOM 614 O O . ALA A 1 86 ? -8.834 -14.462 -6.924 1.00 95.31 86 ALA A O 1
ATOM 615 N N . VAL A 1 87 ? -8.000 -12.812 -5.651 1.00 92.94 87 VAL A N 1
ATOM 616 C CA . VAL A 1 87 ? -6.617 -12.946 -6.138 1.00 92.94 87 VAL A CA 1
ATOM 617 C C . VAL A 1 87 ? -6.061 -14.343 -5.847 1.00 92.94 87 VAL A C 1
ATOM 619 O O . VAL A 1 87 ? -5.469 -14.955 -6.732 1.00 92.94 87 VAL A O 1
ATOM 622 N N . ALA A 1 88 ? -6.281 -14.877 -4.643 1.00 91.50 88 ALA A N 1
ATOM 623 C CA . ALA A 1 88 ? -5.821 -16.213 -4.269 1.00 91.50 88 ALA A CA 1
ATOM 624 C C . ALA A 1 88 ? -6.451 -17.310 -5.140 1.00 91.50 88 ALA A C 1
ATOM 626 O O . ALA A 1 88 ? -5.748 -18.218 -5.576 1.00 91.50 88 ALA A O 1
ATOM 627 N N . VAL A 1 89 ? -7.748 -17.207 -5.439 1.00 95.38 89 VAL A N 1
ATOM 628 C CA . VAL A 1 89 ? -8.450 -18.146 -6.325 1.00 95.38 89 VAL A CA 1
ATOM 629 C C . VAL A 1 89 ? -7.933 -18.041 -7.758 1.00 95.38 89 VAL A C 1
ATOM 631 O O . VAL A 1 89 ? -7.666 -19.067 -8.376 1.00 95.38 89 VAL A O 1
ATOM 634 N N . VAL A 1 90 ? -7.737 -16.829 -8.285 1.00 94.44 90 VAL A N 1
ATOM 635 C CA . VAL A 1 90 ? -7.226 -16.622 -9.652 1.00 94.44 90 VAL A CA 1
ATOM 636 C C . VAL A 1 90 ? -5.804 -17.165 -9.799 1.00 94.44 90 VAL A C 1
ATOM 638 O O . VAL A 1 90 ? -5.512 -17.909 -10.736 1.00 94.44 90 VAL A O 1
ATOM 641 N N . ILE A 1 91 ? -4.913 -16.837 -8.862 1.00 92.50 91 ILE A N 1
ATOM 642 C CA . ILE A 1 91 ? -3.526 -17.315 -8.889 1.00 92.50 91 ILE A CA 1
ATOM 643 C C . ILE A 1 91 ? -3.480 -18.830 -8.653 1.00 92.50 91 ILE A C 1
ATOM 645 O O . ILE A 1 91 ? -2.802 -19.542 -9.387 1.00 92.50 91 ILE A O 1
ATOM 649 N N . GLY A 1 92 ? -4.225 -19.347 -7.674 1.00 90.62 92 GLY A N 1
ATOM 650 C CA . GLY A 1 92 ? -4.282 -20.780 -7.385 1.00 90.62 92 GLY A CA 1
ATOM 651 C C . GLY A 1 92 ? -4.843 -21.594 -8.552 1.00 90.62 92 GLY A C 1
ATOM 652 O O . GLY A 1 92 ? -4.266 -22.611 -8.923 1.00 90.62 92 GLY A O 1
ATOM 653 N N . GLY A 1 93 ? -5.915 -21.114 -9.183 1.00 89.75 93 GLY A N 1
ATOM 654 C CA . GLY A 1 93 ? -6.520 -21.748 -10.354 1.00 89.75 93 GLY A CA 1
ATOM 655 C C . GLY A 1 93 ? -5.606 -21.723 -11.579 1.00 89.75 93 GLY A C 1
ATOM 656 O O . GLY A 1 93 ? -5.403 -22.753 -12.214 1.00 89.75 93 GLY A O 1
ATOM 657 N N . SER A 1 94 ? -4.989 -20.576 -11.881 1.00 86.69 94 SER A N 1
ATOM 658 C CA . SER A 1 94 ? -4.024 -20.475 -12.989 1.00 86.69 94 SER A CA 1
ATOM 659 C C . SER A 1 94 ? -2.784 -21.348 -12.774 1.00 86.69 94 SER A C 1
ATOM 661 O O . SER A 1 94 ? -2.299 -21.960 -13.722 1.00 86.69 94 SER A O 1
ATOM 663 N N . SER A 1 95 ? -2.324 -21.492 -11.530 1.00 84.19 95 SER A N 1
ATOM 664 C CA . SER A 1 95 ? -1.187 -22.359 -11.185 1.00 84.19 95 SER A CA 1
ATOM 665 C C . SER A 1 95 ? -1.487 -23.853 -11.361 1.00 84.19 95 SER A C 1
ATOM 667 O O . SER A 1 95 ? -0.565 -24.638 -11.569 1.00 84.19 95 SER A O 1
ATOM 669 N N . LEU A 1 96 ? -2.758 -24.260 -11.272 1.00 77.56 96 LEU A N 1
ATOM 670 C CA . LEU A 1 96 ? -3.194 -25.640 -11.516 1.00 77.56 96 LEU A CA 1
ATOM 671 C C . LEU A 1 96 ? -3.416 -25.931 -13.006 1.00 77.56 96 LEU A C 1
ATOM 673 O O . LEU A 1 96 ? -3.270 -27.074 -13.412 1.00 77.56 96 LEU A O 1
ATOM 677 N N . LEU A 1 97 ? -3.739 -24.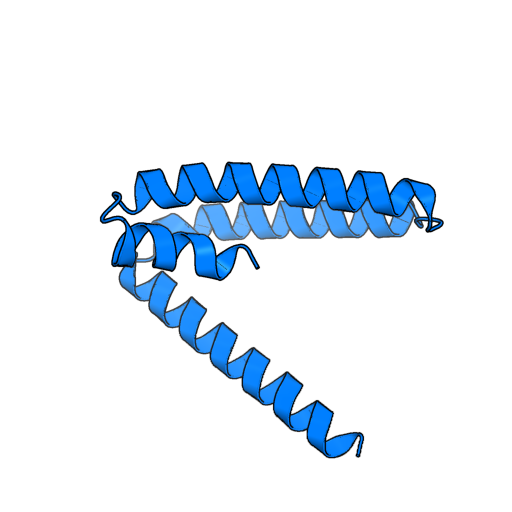911 -13.809 1.00 77.62 97 LEU A N 1
ATOM 678 C CA . LEU A 1 97 ? -3.923 -25.020 -15.264 1.00 77.62 97 LEU A CA 1
ATOM 679 C C . LEU A 1 97 ? -2.604 -25.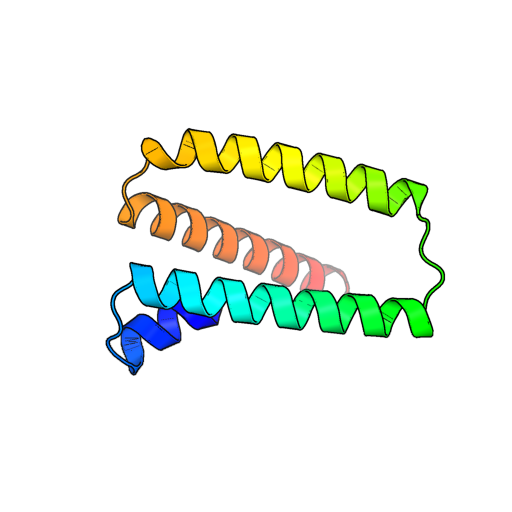020 -16.054 1.00 77.62 97 LEU A C 1
ATOM 681 O O . LEU A 1 97 ? -2.592 -25.424 -17.211 1.00 77.62 97 LEU A O 1
ATOM 685 N N . GLN A 1 98 ? -1.512 -24.528 -15.460 1.00 67.69 98 GLN A N 1
ATOM 686 C CA . GLN A 1 98 ? -0.172 -24.524 -16.068 1.00 67.69 98 GLN A CA 1
ATOM 687 C C . GLN A 1 98 ? 0.668 -25.768 -15.724 1.00 67.69 98 GLN A C 1
ATOM 689 O O . GLN A 1 98 ? 1.818 -25.855 -16.155 1.00 67.69 98 GLN A O 1
ATOM 694 N N . ARG A 1 99 ? 0.124 -26.704 -14.937 1.00 52.91 99 ARG A N 1
ATOM 695 C CA . ARG A 1 99 ? 0.703 -28.036 -14.714 1.00 52.91 99 ARG A CA 1
ATOM 696 C C . ARG A 1 99 ? 0.103 -29.042 -15.680 1.00 52.91 99 ARG A C 1
ATOM 698 O O . ARG A 1 99 ? 0.864 -29.949 -16.074 1.00 52.91 99 ARG A O 1
#

Foldseek 3Di:
DLVVQLVCCCVPVVDDSVVSVVVSVVVVVVVVVVVVVVCVVPDDDPVVVVVVVVVVVVVVVVVVVVVCVVDDPVRVVVVVVVVVVVVCCVVVVVVVVVD

Sequence (99 aa):
GGFLIVPALVLLAGIDTKKAVGASLGIIALNSAAGLAGQLRYATLDWTLTLEFLLAALAGMGLGARMMGSFSPAGLRKVFAWSLIAVAVVIGGSSLLQR

Secondary structure (DSSP, 8-state):
-GGGHHHHHHHTS---HHHHHHHHHHHHHHHHHHHHHHHHHH----HHHHHHHHHHHHHHHHHHHHHHTTS-HHHHHHHHHHHHHHHHHHHHHHHHHT-

pLDDT: mean 86.75, std 8.09, range [52.91, 96.94]

Solvent-accessible surface area (backbone atoms only — not comparable to full-atom values): 5651 Å² total; per-residue (Å²): 115,70,81,57,49,35,57,47,35,34,74,74,65,66,38,57,65,71,59,28,46,56,55,40,51,53,52,45,50,53,53,49,52,52,51,50,60,54,41,68,75,79,48,90,75,59,63,67,62,52,48,55,51,50,53,53,50,53,52,51,49,54,54,51,59,66,55,49,82,80,53,53,75,67,55,54,52,51,53,51,51,52,53,50,51,52,50,50,50,54,52,52,52,53,59,61,74,76,106